Protein AF-D7F1B3-F1 (afdb_monomer)

Nearest PDB structures (foldseek):
  5gw4-assembly1_D  TM=9.096E-01  e=5.415E-13  Saccharom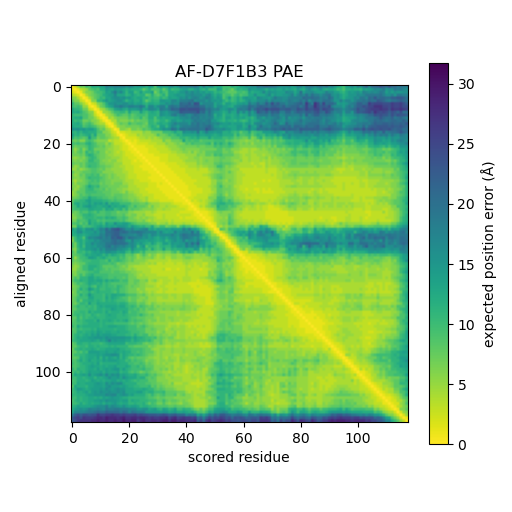yces cerevisiae S288C
  6ks8-assembly1_d  TM=9.261E-01  e=3.481E-12  Saccharomyces cerevisiae S288C
  4v94-assembly2_l  TM=9.656E-01  e=1.231E-11  Saccharomyces cerevisiae S288C
  4v8r-assembly1_AD  TM=9.573E-01  e=3.335E-11  Saccharomyces cerevisiae
  6ks7-assembly1_D  TM=8.975E-01  e=3.900E-10  Saccharomyces cerevisiae S288C

Foldseek 3Di:
DFFDDDPDDDDDDDPDPVVVVVSVVVRVVVLLVLLVLCVVQPAQEAEFEDDPPDDSDDPVNCVSNVVSNHHYDYHDYPVCVVVCCVVQVAADDPDSVPSHNNRGGDDPDDDDDDPDDD

pLDDT: mean 77.28, std 11.31, range [42.47, 89.25]

Structure (mmCIF, N/CA/C/O backbone):
data_AF-D7F1B3-F1
#
_entry.id   AF-D7F1B3-F1
#
loop_
_atom_site.group_PDB
_atom_site.id
_atom_site.type_symbol
_atom_site.label_atom_id
_atom_site.label_alt_id
_atom_site.label_comp_id
_atom_site.label_asym_id
_atom_site.label_entity_id
_atom_site.label_seq_id
_atom_site.pdbx_PDB_ins_code
_atom_site.Cartn_x
_atom_site.Cartn_y
_atom_site.Cartn_z
_atom_site.occupancy
_atom_site.B_iso_or_equiv
_atom_site.auth_seq_id
_atom_site.auth_comp_id
_atom_site.auth_asym_id
_atom_site.auth_atom_id
_atom_site.pdbx_PDB_model_num
ATOM 1 N N . ILE A 1 1 ? 6.227 0.115 -3.012 1.00 60.06 1 ILE A N 1
ATOM 2 C CA . ILE A 1 1 ? 5.829 0.050 -4.439 1.00 60.06 1 ILE A CA 1
ATOM 3 C C . ILE A 1 1 ? 6.770 0.942 -5.234 1.00 60.06 1 ILE A C 1
ATOM 5 O O . ILE A 1 1 ? 6.482 2.109 -5.485 1.00 60.06 1 ILE A O 1
ATOM 9 N N . SER A 1 2 ? 7.928 0.397 -5.570 1.00 58.31 2 SER A N 1
ATOM 10 C CA . SER A 1 2 ? 8.993 1.083 -6.293 1.00 58.31 2 SER A CA 1
ATOM 11 C C . SER A 1 2 ? 9.438 0.211 -7.472 1.00 58.31 2 SER A C 1
ATOM 13 O O . SER A 1 2 ? 9.125 -0.988 -7.486 1.00 58.31 2 SER A O 1
ATOM 15 N N . PRO A 1 3 ? 10.102 0.799 -8.483 1.00 58.59 3 PRO A N 1
ATOM 16 C CA . PRO A 1 3 ? 10.694 0.039 -9.577 1.00 58.59 3 PRO A CA 1
ATOM 17 C C . PRO A 1 3 ? 11.593 -1.084 -9.042 1.00 58.59 3 PRO A C 1
ATOM 19 O O . PRO A 1 3 ? 12.132 -0.951 -7.937 1.00 58.59 3 PRO A O 1
ATOM 22 N N . PRO A 1 4 ? 11.748 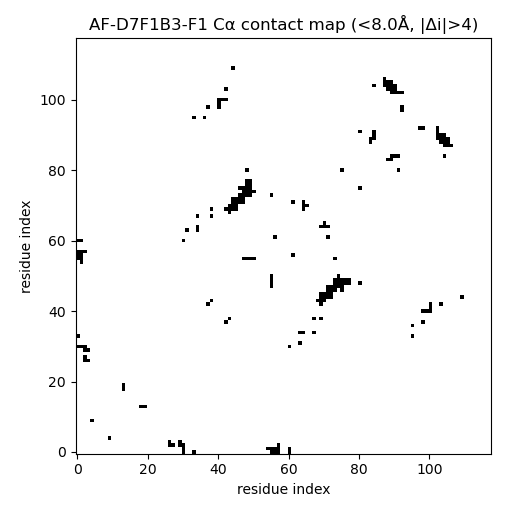-2.194 -9.783 1.00 56.84 4 PRO A N 1
ATOM 23 C CA . PRO A 1 4 ? 12.496 -3.355 -9.319 1.00 56.84 4 PRO A CA 1
ATOM 24 C C . PRO A 1 4 ? 13.971 -2.991 -9.096 1.00 56.84 4 PRO A C 1
ATOM 26 O O . PRO A 1 4 ? 14.773 -2.989 -10.024 1.00 56.84 4 PRO A O 1
ATOM 29 N N . LYS A 1 5 ? 14.335 -2.688 -7.847 1.00 56.53 5 LYS A N 1
ATOM 30 C CA . LYS A 1 5 ? 15.726 -2.608 -7.397 1.00 56.53 5 LYS A CA 1
ATOM 31 C C . LYS A 1 5 ? 16.080 -3.938 -6.746 1.00 56.53 5 LYS A C 1
ATOM 33 O O . LYS A 1 5 ? 15.489 -4.308 -5.732 1.00 56.53 5 LYS A O 1
ATOM 38 N N . THR A 1 6 ? 16.997 -4.665 -7.374 1.00 51.97 6 THR A N 1
ATOM 39 C CA . THR A 1 6 ? 17.593 -5.879 -6.813 1.00 51.97 6 THR A CA 1
ATOM 40 C C . THR A 1 6 ? 18.417 -5.531 -5.575 1.00 51.97 6 THR A C 1
ATO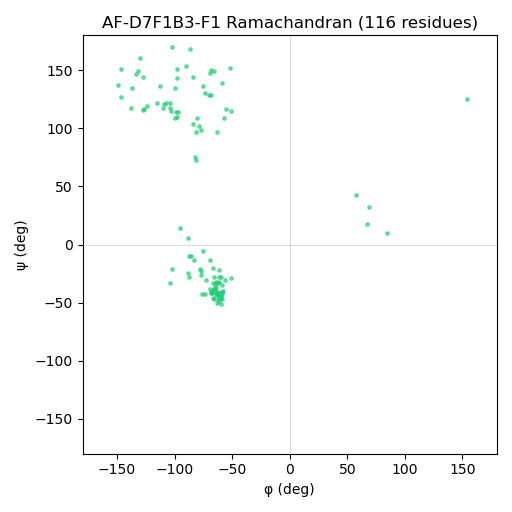M 42 O O . THR A 1 6 ? 18.984 -4.446 -5.496 1.00 51.97 6 THR A O 1
ATOM 45 N N . ASP A 1 7 ? 18.503 -6.455 -4.618 1.00 51.59 7 ASP A N 1
ATOM 46 C CA . ASP A 1 7 ? 19.279 -6.263 -3.382 1.00 51.59 7 ASP A CA 1
ATOM 47 C C . ASP A 1 7 ? 20.805 -6.249 -3.625 1.00 51.59 7 ASP A C 1
ATOM 49 O O . ASP A 1 7 ? 21.562 -5.838 -2.752 1.00 51.59 7 ASP A O 1
ATOM 53 N N . MET A 1 8 ? 21.250 -6.675 -4.815 1.00 48.62 8 MET A N 1
ATOM 54 C CA . MET A 1 8 ? 22.625 -6.543 -5.311 1.00 48.62 8 MET A CA 1
ATOM 55 C C . MET A 1 8 ? 22.755 -5.329 -6.239 1.00 48.62 8 MET A C 1
ATOM 57 O O . MET A 1 8 ? 21.841 -5.070 -7.032 1.00 48.62 8 MET A O 1
ATOM 61 N N . ASP A 1 9 ? 23.903 -4.644 -6.171 1.00 48.28 9 ASP A N 1
ATOM 62 C CA . ASP A 1 9 ? 24.286 -3.561 -7.085 1.00 48.28 9 ASP A CA 1
ATOM 63 C C . ASP A 1 9 ? 24.122 -4.017 -8.536 1.00 48.28 9 ASP A C 1
ATOM 65 O O . ASP A 1 9 ? 24.786 -4.944 -9.000 1.00 48.28 9 ASP A O 1
ATOM 69 N N . ASN A 1 10 ? 23.201 -3.379 -9.254 1.00 58.12 10 ASN A N 1
ATOM 70 C CA . ASN A 1 10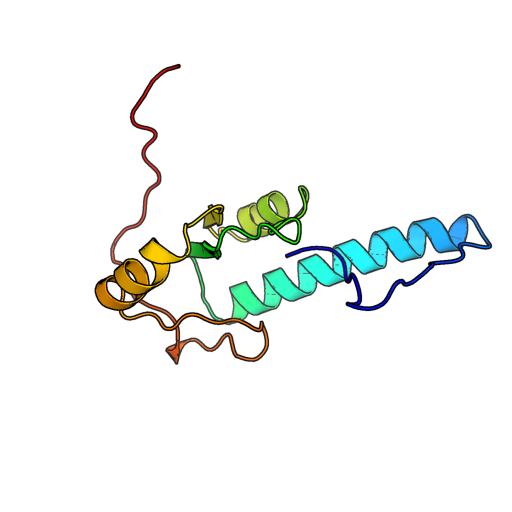 ? 22.824 -3.792 -10.596 1.00 58.12 10 ASN A CA 1
ATOM 71 C C . ASN A 1 10 ? 22.940 -2.594 -11.531 1.00 58.12 10 ASN A C 1
ATOM 73 O O . ASN A 1 10 ? 22.260 -1.582 -11.364 1.00 58.12 10 ASN A O 1
ATOM 77 N N . THR A 1 11 ? 23.853 -2.685 -12.495 1.00 61.06 11 THR A N 1
ATOM 78 C CA . THR A 1 11 ? 24.098 -1.616 -13.465 1.00 61.06 11 THR A CA 1
ATOM 79 C C . THR A 1 11 ? 23.348 -1.925 -14.752 1.00 61.06 11 THR A C 1
ATOM 81 O O . THR A 1 11 ? 23.714 -2.831 -15.499 1.00 61.06 11 THR A O 1
ATOM 84 N N . ILE A 1 12 ? 22.302 -1.150 -15.038 1.00 63.88 12 ILE A N 1
ATOM 85 C CA . ILE A 1 12 ? 21.596 -1.231 -16.319 1.00 63.88 12 ILE A CA 1
ATOM 86 C C . ILE A 1 12 ? 22.427 -0.469 -17.358 1.00 63.88 12 ILE A C 1
ATOM 88 O O . ILE A 1 12 ? 22.418 0.760 -17.401 1.00 63.88 12 ILE A O 1
ATOM 92 N N . LEU A 1 13 ? 23.170 -1.195 -18.197 1.00 67.56 13 LEU A N 1
ATOM 93 C CA . LEU A 1 13 ? 23.932 -0.601 -19.295 1.00 67.56 13 LEU A CA 1
ATOM 94 C C . LEU A 1 13 ? 23.003 -0.350 -20.495 1.00 67.56 13 LEU A C 1
ATOM 96 O O . LEU A 1 13 ? 22.733 -1.252 -21.290 1.00 67.56 13 LEU A O 1
ATOM 100 N N . ILE A 1 14 ? 22.505 0.878 -20.632 1.00 67.25 14 ILE A N 1
ATOM 101 C CA . ILE A 1 14 ? 21.652 1.279 -21.758 1.00 67.25 14 ILE A CA 1
ATOM 102 C C . ILE A 1 14 ? 22.546 1.580 -22.965 1.00 67.25 14 ILE A C 1
ATOM 104 O O . ILE A 1 14 ? 23.274 2.569 -22.968 1.00 67.25 14 ILE A O 1
ATOM 108 N N . ARG A 1 15 ? 22.510 0.713 -23.983 1.00 72.12 15 ARG A N 1
ATOM 109 C CA . ARG A 1 15 ? 23.329 0.857 -25.201 1.00 72.12 15 ARG A CA 1
ATOM 110 C C . ARG A 1 15 ? 22.673 1.706 -26.292 1.00 72.12 15 ARG A C 1
ATOM 112 O O . ARG A 1 15 ? 23.389 2.355 -27.041 1.00 72.12 15 ARG A O 1
ATOM 119 N N . ASP A 1 16 ? 21.341 1.746 -26.330 1.00 78.19 16 ASP A N 1
ATOM 120 C CA . ASP A 1 16 ? 20.566 2.410 -27.382 1.00 78.19 16 ASP A CA 1
ATOM 121 C C . ASP A 1 16 ? 19.447 3.284 -26.798 1.00 78.19 16 ASP A C 1
ATOM 123 O O . ASP A 1 16 ? 18.805 2.914 -25.813 1.00 78.19 16 ASP A O 1
ATOM 127 N N . TYR A 1 17 ? 19.130 4.406 -27.454 1.00 71.00 17 TYR A N 1
ATOM 128 C CA . TYR A 1 17 ? 18.019 5.288 -27.056 1.00 71.00 17 TYR A CA 1
ATOM 129 C C . TYR A 1 17 ? 16.658 4.569 -27.045 1.00 71.00 17 TYR A C 1
ATOM 131 O O . TYR A 1 17 ? 15.838 4.810 -26.163 1.00 71.00 17 TYR A O 1
ATOM 139 N N . ALA A 1 18 ? 16.431 3.619 -27.959 1.00 77.38 18 ALA A N 1
ATOM 140 C CA . ALA A 1 18 ? 15.209 2.809 -27.978 1.00 77.38 18 ALA A CA 1
ATOM 141 C C . ALA A 1 18 ? 15.083 1.881 -26.752 1.00 77.38 18 ALA A C 1
ATOM 143 O O . ALA A 1 18 ? 13.973 1.558 -26.321 1.00 77.38 18 ALA A O 1
ATOM 144 N N . ALA A 1 19 ? 16.210 1.462 -26.165 1.00 73.44 19 ALA A N 1
ATOM 145 C CA . ALA A 1 19 ? 16.216 0.657 -24.948 1.00 73.44 19 ALA A CA 1
ATOM 146 C C . ALA A 1 19 ? 15.829 1.491 -23.714 1.00 73.44 19 ALA A C 1
ATOM 148 O O . ALA A 1 19 ? 15.187 0.960 -22.811 1.00 73.44 19 ALA A O 1
ATOM 149 N N . MET A 1 20 ? 16.130 2.795 -23.701 1.00 74.50 20 MET A N 1
ATOM 150 C CA . MET A 1 20 ? 15.730 3.704 -22.619 1.00 74.50 20 MET A CA 1
ATOM 151 C C . MET A 1 20 ? 14.201 3.785 -22.482 1.00 74.50 20 MET A C 1
ATOM 153 O O . MET A 1 20 ? 13.661 3.578 -21.395 1.00 74.50 20 MET A O 1
ATOM 157 N N . ASP A 1 21 ? 13.489 3.990 -23.594 1.00 77.81 21 ASP A N 1
ATOM 158 C CA . ASP A 1 21 ? 12.019 4.025 -23.607 1.00 77.81 21 ASP A CA 1
ATOM 159 C C . ASP A 1 21 ? 11.389 2.697 -23.179 1.00 77.81 21 ASP A C 1
ATOM 161 O O . ASP A 1 21 ? 10.318 2.671 -22.565 1.00 77.81 21 ASP A O 1
ATOM 165 N N . ARG A 1 22 ? 12.039 1.575 -23.503 1.00 80.62 22 ARG A N 1
ATOM 166 C CA . ARG A 1 22 ? 11.578 0.246 -23.097 1.00 80.62 22 ARG A CA 1
ATOM 167 C C . ARG A 1 22 ? 11.666 0.064 -21.583 1.00 80.62 22 ARG A C 1
ATOM 169 O O . ARG A 1 22 ? 10.682 -0.371 -20.988 1.00 80.62 22 ARG A O 1
ATOM 176 N N . VAL A 1 23 ? 12.785 0.453 -20.970 1.00 78.38 23 VAL A N 1
ATOM 177 C CA . VAL A 1 23 ? 12.982 0.375 -19.512 1.00 78.38 23 VAL A CA 1
ATOM 178 C C . VAL A 1 23 ? 11.919 1.198 -18.783 1.00 78.38 23 VAL A C 1
ATOM 180 O O . VAL A 1 23 ? 11.233 0.681 -17.903 1.00 78.38 23 VAL A O 1
ATOM 183 N N . LEU A 1 24 ? 11.676 2.437 -19.223 1.00 77.25 24 LEU A N 1
ATOM 184 C CA . LEU A 1 24 ? 10.653 3.305 -18.626 1.00 77.25 24 LEU A CA 1
ATOM 185 C C . LEU A 1 24 ? 9.231 2.725 -18.727 1.00 77.25 24 LEU A C 1
ATOM 187 O O . LEU A 1 24 ? 8.393 2.968 -17.853 1.00 77.25 24 LEU A O 1
ATOM 191 N N . ARG A 1 25 ? 8.921 1.972 -19.791 1.00 82.00 25 ARG A N 1
ATOM 192 C CA . ARG A 1 25 ? 7.632 1.271 -19.917 1.00 82.00 25 ARG A CA 1
ATOM 193 C C . ARG A 1 25 ? 7.555 0.056 -19.002 1.00 82.00 25 ARG A C 1
ATOM 195 O O . ARG A 1 25 ? 6.511 -0.149 -18.385 1.00 82.00 25 ARG A O 1
ATOM 202 N N . GLU A 1 26 ? 8.623 -0.731 -18.910 1.00 82.25 26 GLU A N 1
ATOM 203 C CA . GLU A 1 26 ? 8.677 -1.921 -18.055 1.00 82.25 26 GLU A CA 1
ATOM 204 C C . GLU A 1 26 ? 8.514 -1.553 -16.572 1.00 82.25 26 GLU A C 1
ATOM 206 O O . GLU A 1 26 ? 7.709 -2.180 -15.881 1.00 82.25 26 GLU A O 1
ATOM 211 N N . GLU A 1 27 ? 9.147 -0.475 -16.099 1.00 77.44 27 GLU A N 1
ATOM 212 C CA . GLU A 1 27 ? 8.970 0.017 -14.725 1.00 77.44 27 GLU A CA 1
ATOM 213 C C . GLU A 1 27 ? 7.521 0.431 -14.424 1.00 77.44 27 GLU A C 1
ATOM 215 O O . GLU A 1 27 ? 6.955 0.053 -13.392 1.00 77.44 27 GLU A O 1
ATOM 220 N N . ARG A 1 28 ? 6.873 1.167 -15.339 1.00 79.69 28 ARG A N 1
ATOM 221 C CA . ARG A 1 28 ? 5.454 1.538 -15.179 1.00 79.69 28 ARG A CA 1
ATOM 222 C C . ARG A 1 28 ? 4.552 0.313 -15.182 1.00 79.69 28 ARG A C 1
ATOM 224 O O . ARG A 1 28 ? 3.632 0.230 -14.368 1.00 79.69 28 ARG A O 1
ATOM 231 N N . GLN A 1 29 ? 4.802 -0.631 -16.088 1.00 84.19 29 GLN A N 1
ATOM 232 C CA . GLN A 1 29 ? 4.022 -1.860 -16.188 1.00 84.19 29 GLN A CA 1
ATOM 233 C C . GLN A 1 29 ? 4.167 -2.708 -14.921 1.00 84.19 29 GLN A C 1
ATOM 235 O O . GLN A 1 29 ? 3.185 -3.284 -14.452 1.00 84.19 29 GLN A O 1
ATOM 240 N N . TYR A 1 30 ? 5.361 -2.739 -14.330 1.00 83.19 30 TYR A N 1
ATOM 241 C CA . TYR A 1 30 ? 5.612 -3.409 -13.062 1.00 83.19 30 TYR A CA 1
ATOM 242 C C . TYR A 1 30 ? 4.750 -2.825 -11.935 1.00 83.19 30 TYR A C 1
ATOM 244 O O . TYR A 1 30 ? 3.997 -3.562 -11.297 1.00 83.19 30 TYR A O 1
ATOM 252 N N . ILE A 1 31 ? 4.761 -1.499 -11.752 1.00 81.06 31 ILE A N 1
ATOM 253 C CA . ILE A 1 31 ? 3.927 -0.822 -10.743 1.00 81.06 31 ILE A CA 1
ATOM 254 C C . ILE A 1 31 ? 2.435 -1.080 -11.004 1.00 81.06 31 ILE A C 1
ATOM 256 O O . ILE A 1 31 ? 1.700 -1.432 -10.083 1.00 81.06 31 ILE A O 1
ATOM 260 N N . LEU A 1 32 ? 1.990 -0.993 -12.262 1.00 83.81 32 LEU A N 1
ATOM 261 C CA . LEU A 1 32 ? 0.606 -1.284 -12.651 1.00 83.81 32 LEU A CA 1
ATOM 262 C C . LEU A 1 32 ? 0.180 -2.712 -12.298 1.00 83.81 32 LEU A C 1
ATOM 264 O O . LEU A 1 32 ? -0.945 -2.920 -11.841 1.00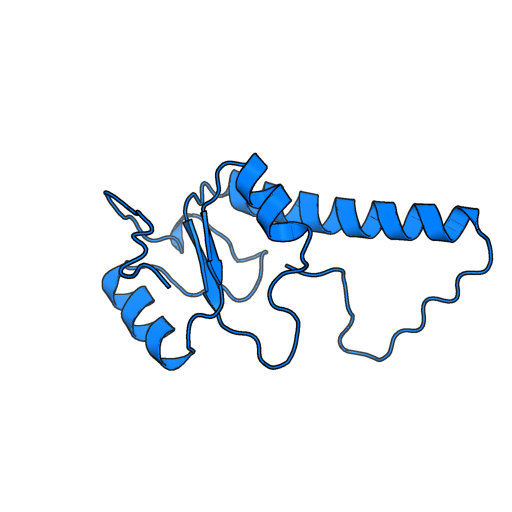 83.81 32 LEU A O 1
ATOM 268 N N . ASN A 1 33 ? 1.051 -3.699 -12.502 1.00 86.12 33 ASN A N 1
ATOM 269 C CA . ASN A 1 33 ? 0.755 -5.090 -12.168 1.00 86.12 33 ASN A CA 1
ATOM 270 C C . ASN A 1 33 ? 0.584 -5.280 -10.654 1.00 86.12 33 ASN A C 1
ATOM 272 O O . ASN A 1 33 ? -0.319 -6.001 -10.232 1.00 86.12 33 ASN A O 1
ATOM 276 N N . ILE A 1 34 ? 1.385 -4.586 -9.839 1.00 84.25 34 ILE A N 1
ATOM 277 C CA . ILE A 1 34 ? 1.244 -4.582 -8.377 1.00 84.25 34 ILE A CA 1
ATOM 278 C C . ILE A 1 34 ? -0.105 -3.983 -7.972 1.00 84.25 34 ILE A C 1
ATOM 280 O O . ILE A 1 34 ? -0.865 -4.609 -7.236 1.00 84.25 34 ILE A O 1
ATOM 284 N N . THR A 1 35 ? -0.444 -2.804 -8.496 1.00 84.00 35 THR A N 1
ATOM 285 C CA . THR A 1 35 ? -1.725 -2.140 -8.215 1.00 84.00 35 THR A CA 1
ATOM 286 C C . THR A 1 35 ? -2.915 -3.027 -8.601 1.00 84.00 35 THR A C 1
ATOM 288 O O . THR A 1 35 ? -3.890 -3.109 -7.856 1.00 84.00 35 THR A O 1
ATOM 291 N N . LYS A 1 36 ? -2.832 -3.741 -9.732 1.00 86.56 36 LYS A N 1
ATOM 292 C CA . LYS A 1 36 ? -3.866 -4.697 -10.158 1.00 86.56 36 LYS A CA 1
ATOM 293 C C . LYS A 1 36 ? -4.018 -5.867 -9.189 1.00 86.56 36 LYS A C 1
ATOM 295 O O . LYS A 1 36 ? -5.152 -6.223 -8.891 1.00 86.56 36 LYS A O 1
ATOM 300 N N . LYS A 1 37 ? -2.919 -6.441 -8.682 1.00 85.25 37 LYS A N 1
ATOM 301 C CA . LYS A 1 37 ? -2.972 -7.500 -7.656 1.00 85.25 37 LYS A CA 1
ATOM 302 C C . LYS A 1 37 ? -3.667 -7.004 -6.383 1.00 85.25 37 LYS A C 1
ATOM 304 O O . LYS A 1 37 ? -4.574 -7.667 -5.893 1.00 85.25 37 LYS A O 1
ATOM 309 N N . ILE A 1 38 ? -3.309 -5.807 -5.908 1.00 85.00 38 ILE A N 1
ATOM 310 C CA . ILE A 1 38 ? -3.933 -5.189 -4.723 1.00 85.00 38 ILE A CA 1
ATOM 311 C C . ILE A 1 38 ? -5.436 -4.986 -4.950 1.00 85.00 38 ILE A C 1
ATOM 313 O O . ILE A 1 38 ? -6.248 -5.308 -4.083 1.00 85.00 38 ILE A O 1
ATOM 317 N N . LYS A 1 39 ? -5.818 -4.510 -6.142 1.00 85.94 39 LYS A N 1
ATOM 318 C CA . LYS A 1 39 ? -7.225 -4.312 -6.498 1.00 85.94 39 LYS A CA 1
ATOM 319 C C . LYS A 1 39 ? -7.997 -5.626 -6.602 1.00 85.94 39 LYS A C 1
ATOM 321 O O . LYS A 1 39 ? -9.133 -5.686 -6.145 1.00 85.94 39 LYS A O 1
ATOM 326 N N . ALA A 1 40 ? -7.393 -6.661 -7.186 1.00 86.75 40 ALA A N 1
ATOM 327 C CA . ALA A 1 40 ? -7.996 -7.986 -7.316 1.00 86.75 40 ALA A CA 1
ATOM 328 C C . ALA A 1 40 ? -8.249 -8.640 -5.951 1.00 86.75 40 ALA A C 1
ATOM 330 O O . ALA A 1 40 ? -9.239 -9.342 -5.787 1.00 86.75 40 ALA A O 1
ATOM 331 N N . ALA A 1 41 ? -7.395 -8.357 -4.968 1.00 84.31 41 ALA A N 1
ATOM 332 C CA . ALA A 1 41 ? -7.582 -8.812 -3.598 1.00 84.31 41 ALA A CA 1
ATOM 333 C C . ALA A 1 41 ? -8.674 -8.030 -2.833 1.00 84.31 41 ALA A C 1
ATOM 335 O O . ALA A 1 41 ? -9.012 -8.403 -1.716 1.00 84.31 41 ALA A O 1
ATOM 336 N N . GLY A 1 42 ? -9.246 -6.970 -3.422 1.00 83.56 42 GLY A N 1
ATOM 337 C CA . GLY A 1 42 ? -10.376 -6.230 -2.849 1.00 83.56 42 GLY A CA 1
ATOM 338 C C . GLY A 1 42 ? -9.998 -5.141 -1.842 1.00 83.56 42 GLY A C 1
ATOM 339 O O . GLY A 1 42 ? -10.880 -4.569 -1.209 1.00 83.56 42 GLY A O 1
ATOM 340 N N . CYS A 1 43 ? -8.712 -4.811 -1.712 1.00 85.75 43 CYS A N 1
ATOM 341 C CA . CYS A 1 43 ? -8.244 -3.792 -0.775 1.00 85.75 43 CYS A CA 1
ATOM 342 C C . CYS A 1 43 ? -8.662 -2.376 -1.224 1.00 85.75 43 CYS A C 1
ATOM 344 O O . CYS A 1 43 ? -8.431 -1.977 -2.370 1.00 85.75 43 CYS A O 1
ATOM 346 N N . ASN A 1 44 ? -9.277 -1.618 -0.313 1.00 86.81 44 ASN A N 1
ATOM 347 C CA . ASN A 1 44 ? -9.712 -0.228 -0.496 1.00 86.81 44 ASN A CA 1
ATOM 348 C C . ASN A 1 44 ? -8.791 0.784 0.211 1.00 86.81 44 ASN A C 1
ATOM 350 O O . ASN A 1 44 ? -8.591 1.882 -0.309 1.00 86.81 44 ASN A O 1
ATOM 354 N N . VAL A 1 45 ? -8.209 0.405 1.350 1.00 87.69 45 VAL A N 1
ATOM 355 C CA . VAL A 1 45 ? -7.288 1.217 2.151 1.00 87.69 45 VAL A CA 1
ATOM 356 C C . VAL A 1 45 ? -5.984 0.449 2.336 1.00 87.69 45 VAL A C 1
ATOM 358 O O . VAL A 1 45 ? -5.964 -0.641 2.906 1.00 87.69 45 VAL A O 1
ATOM 361 N N . LEU A 1 46 ? -4.890 1.023 1.845 1.00 87.50 46 LEU A N 1
ATOM 362 C CA . LEU A 1 46 ? -3.551 0.460 1.923 1.00 87.50 46 LEU A CA 1
ATOM 363 C C . LEU A 1 46 ? -2.722 1.241 2.944 1.00 87.50 46 LEU A C 1
ATOM 365 O O . LEU A 1 46 ? -2.506 2.443 2.799 1.00 87.50 46 LEU A O 1
ATOM 369 N N . LEU A 1 47 ? -2.219 0.528 3.945 1.00 85.94 47 LEU A N 1
ATOM 370 C CA . LEU A 1 47 ? -1.339 1.052 4.981 1.00 85.94 47 LEU A CA 1
ATOM 371 C C . LEU A 1 47 ? 0.094 0.599 4.684 1.00 85.94 47 LEU A C 1
ATOM 373 O O . LEU A 1 47 ? 0.353 -0.599 4.560 1.00 85.94 47 LEU A O 1
ATOM 377 N N . ILE A 1 48 ? 1.022 1.543 4.527 1.00 84.69 48 ILE A N 1
ATOM 378 C CA . ILE A 1 48 ? 2.420 1.260 4.192 1.00 84.69 48 ILE A CA 1
ATOM 379 C C . ILE A 1 48 ? 3.319 1.698 5.347 1.00 84.69 48 ILE A C 1
ATOM 381 O O . ILE A 1 48 ? 3.367 2.872 5.714 1.00 84.69 48 ILE A O 1
ATOM 385 N N . GLN A 1 49 ? 4.081 0.741 5.876 1.00 79.31 49 GLN A N 1
ATOM 386 C CA . GLN A 1 49 ? 5.126 0.993 6.862 1.00 79.31 49 GLN A CA 1
ATOM 387 C C . GLN A 1 49 ? 6.182 1.961 6.312 1.00 79.31 49 GLN A C 1
ATOM 389 O O . GLN A 1 49 ? 6.636 1.820 5.171 1.00 79.31 49 GLN A O 1
ATOM 394 N N . LYS A 1 50 ? 6.635 2.893 7.155 1.00 77.00 50 LYS A N 1
ATOM 395 C CA . LYS A 1 50 ? 7.779 3.758 6.870 1.00 77.00 50 LYS A CA 1
ATOM 396 C C . LYS A 1 50 ? 8.999 2.903 6.541 1.00 77.00 50 LYS A C 1
ATOM 398 O O . LYS A 1 50 ? 9.500 2.149 7.377 1.00 77.00 50 LYS A O 1
ATOM 403 N N . SER A 1 51 ? 9.492 3.027 5.316 1.00 64.44 51 SER A N 1
ATOM 404 C CA . SER A 1 51 ? 10.739 2.388 4.915 1.00 64.44 51 SER A CA 1
ATOM 405 C C . SER A 1 51 ? 11.858 3.417 4.998 1.00 64.44 51 SER A C 1
ATOM 407 O O . SER A 1 51 ? 11.861 4.403 4.274 1.00 64.44 51 SER A O 1
ATOM 409 N N . ILE A 1 52 ? 12.796 3.199 5.920 1.00 54.00 52 ILE A N 1
ATOM 410 C CA . ILE A 1 52 ? 14.009 4.022 6.070 1.00 54.00 52 ILE A CA 1
ATOM 411 C C . ILE A 1 52 ? 15.129 3.609 5.101 1.00 54.00 52 ILE A C 1
ATOM 413 O O . ILE A 1 52 ? 16.107 4.330 4.949 1.00 54.00 52 ILE A O 1
ATOM 417 N N . LEU A 1 53 ? 15.003 2.442 4.460 1.00 54.22 53 LEU A N 1
ATOM 418 C CA . LEU A 1 53 ? 16.031 1.861 3.586 1.00 54.22 53 LEU A CA 1
ATOM 419 C C . LEU A 1 53 ? 15.718 2.035 2.094 1.00 54.22 53 LEU A C 1
ATOM 421 O O . LEU A 1 53 ? 16.614 1.908 1.263 1.00 54.22 53 LEU A O 1
ATOM 425 N N . ARG A 1 54 ? 14.451 2.266 1.732 1.00 57.09 54 ARG A N 1
ATOM 426 C CA . ARG A 1 54 ? 13.994 2.433 0.345 1.00 57.09 54 ARG A CA 1
ATOM 427 C C . ARG A 1 54 ? 12.852 3.425 0.304 1.00 57.09 54 ARG A C 1
ATOM 429 O O . ARG A 1 54 ? 12.046 3.454 1.226 1.00 57.09 54 ARG A O 1
ATOM 436 N N . ASP A 1 55 ? 12.707 4.128 -0.814 1.00 57.19 55 ASP A N 1
ATOM 437 C CA . ASP A 1 55 ? 11.470 4.852 -1.093 1.00 57.19 55 ASP A CA 1
ATOM 438 C C . ASP A 1 55 ? 10.309 3.852 -1.066 1.00 57.19 55 ASP A C 1
ATOM 440 O O . ASP A 1 55 ? 10.184 2.968 -1.925 1.00 57.19 55 ASP A O 1
ATOM 444 N N . ALA A 1 56 ? 9.485 3.953 -0.020 1.00 56.50 56 ALA A N 1
ATOM 445 C CA . ALA A 1 56 ? 8.376 3.039 0.224 1.00 56.50 56 ALA A CA 1
ATOM 446 C C . ALA A 1 56 ? 7.381 3.060 -0.946 1.00 56.50 56 ALA A C 1
ATOM 448 O O . ALA A 1 56 ? 6.723 2.057 -1.243 1.00 56.50 56 ALA A O 1
ATOM 449 N N . VAL A 1 57 ? 7.301 4.189 -1.652 1.00 58.62 57 VAL A N 1
ATOM 450 C CA . VAL A 1 57 ? 6.398 4.444 -2.769 1.00 58.62 57 VAL A CA 1
ATOM 451 C C . VAL A 1 57 ? 7.109 5.376 -3.760 1.00 58.62 57 VAL A C 1
ATOM 453 O O . VAL A 1 57 ? 7.595 6.424 -3.361 1.00 58.62 57 VAL A O 1
ATOM 456 N N . SER A 1 58 ? 7.185 5.004 -5.041 1.00 66.56 58 SER A N 1
ATOM 457 C CA . SER A 1 58 ? 7.615 5.935 -6.102 1.00 66.56 58 SER A CA 1
ATOM 458 C C . SER A 1 58 ? 6.543 7.006 -6.323 1.00 66.56 58 SER A C 1
ATOM 460 O O . SER A 1 58 ? 5.362 6.678 -6.232 1.00 66.56 58 SER A O 1
ATOM 462 N N . ASP A 1 59 ? 6.913 8.237 -6.691 1.00 68.62 59 ASP A N 1
ATOM 463 C CA . ASP A 1 59 ? 5.968 9.346 -6.935 1.00 68.62 59 ASP A CA 1
ATOM 464 C C . ASP A 1 59 ? 4.815 8.988 -7.888 1.00 68.62 59 ASP A C 1
ATOM 466 O O . ASP A 1 59 ? 3.705 9.498 -7.763 1.00 68.62 59 ASP A O 1
ATOM 470 N N . LEU A 1 60 ? 5.028 8.051 -8.818 1.00 70.56 60 LEU A N 1
ATOM 471 C CA . LEU A 1 60 ? 3.993 7.587 -9.749 1.00 70.56 60 LEU A CA 1
ATOM 472 C C . LEU A 1 60 ? 2.973 6.623 -9.122 1.00 70.56 60 LEU A C 1
ATOM 474 O O . LEU A 1 60 ? 1.843 6.509 -9.604 1.00 70.56 60 LEU A O 1
ATOM 478 N N . ALA A 1 61 ? 3.346 5.899 -8.071 1.00 74.81 61 ALA A N 1
ATOM 479 C CA . ALA A 1 61 ? 2.505 4.873 -7.471 1.00 74.81 61 ALA A CA 1
ATOM 480 C C . ALA A 1 61 ? 1.245 5.405 -6.746 1.00 74.81 61 ALA A C 1
ATOM 482 O O . ALA A 1 61 ? 0.190 4.805 -6.977 1.00 74.81 61 ALA A O 1
ATOM 483 N N . PRO A 1 62 ? 1.251 6.502 -5.951 1.00 77.69 62 PRO A N 1
ATOM 484 C CA . PRO A 1 62 ? 0.027 7.009 -5.327 1.00 77.69 62 PRO A CA 1
ATOM 485 C C . PRO A 1 62 ? -0.970 7.506 -6.378 1.00 77.69 62 PRO A C 1
ATOM 487 O O . PRO A 1 62 ? -2.162 7.246 -6.252 1.00 77.69 62 PRO A O 1
ATOM 490 N N . HIS A 1 63 ? -0.505 8.112 -7.477 1.00 81.88 63 HIS A N 1
ATOM 491 C CA . HIS A 1 63 ? -1.375 8.521 -8.584 1.00 81.88 63 HIS A CA 1
ATOM 492 C C . HIS A 1 63 ? -2.065 7.329 -9.265 1.00 81.88 63 HIS A C 1
ATOM 494 O O . HIS A 1 63 ? -3.256 7.384 -9.584 1.00 81.88 63 HIS A O 1
ATOM 500 N N . LEU A 1 64 ? -1.336 6.228 -9.475 1.00 81.62 64 LEU A N 1
ATOM 501 C CA 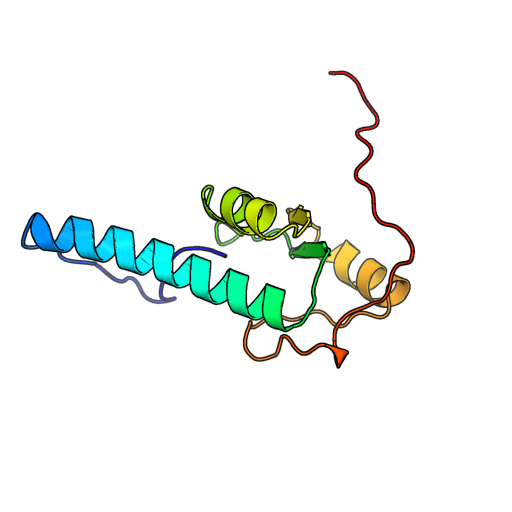. LEU A 1 64 ? -1.897 5.008 -10.061 1.00 81.62 64 LEU A CA 1
ATOM 502 C C . LEU A 1 64 ? -2.880 4.304 -9.112 1.00 81.62 64 LEU A C 1
ATOM 504 O O . LEU A 1 64 ? -3.912 3.813 -9.573 1.00 81.62 64 LEU A 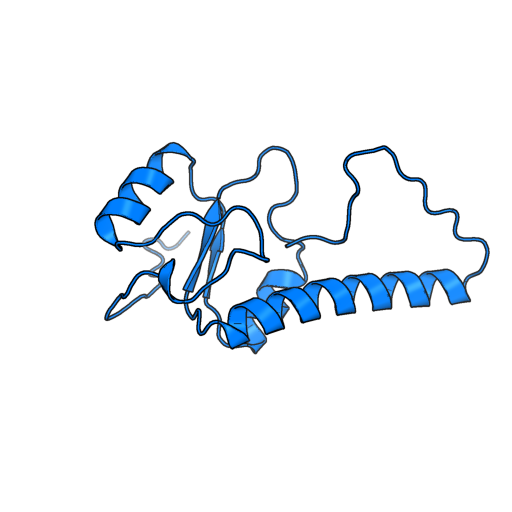O 1
ATOM 508 N N . LEU A 1 65 ? -2.598 4.292 -7.806 1.00 83.38 65 LEU A N 1
ATOM 509 C CA . LEU A 1 65 ? -3.489 3.750 -6.771 1.00 83.38 65 LEU A CA 1
ATOM 510 C C . LEU A 1 65 ? -4.762 4.595 -6.617 1.00 83.38 65 LEU A C 1
ATOM 512 O O . LEU A 1 65 ? -5.863 4.039 -6.597 1.00 83.38 65 LEU A O 1
ATOM 516 N N . ALA A 1 66 ? -4.640 5.925 -6.648 1.00 84.75 66 ALA A N 1
ATOM 517 C CA . ALA A 1 66 ? -5.772 6.849 -6.620 1.00 84.75 66 ALA A CA 1
ATOM 518 C C . ALA A 1 66 ? -6.714 6.632 -7.816 1.00 84.75 66 ALA A C 1
ATOM 520 O O . ALA A 1 66 ? -7.933 6.577 -7.651 1.00 84.75 66 ALA A O 1
ATOM 521 N N . LYS A 1 67 ? -6.168 6.387 -9.018 1.00 86.06 67 LYS A N 1
ATOM 522 C CA . LYS A 1 67 ? -6.972 6.041 -10.206 1.00 86.06 67 LYS A CA 1
ATOM 523 C C . LYS A 1 67 ? -7.770 4.740 -10.031 1.00 86.06 67 LYS A C 1
ATOM 525 O O . LYS A 1 67 ? -8.832 4.591 -10.629 1.00 86.06 67 LYS A O 1
ATOM 530 N N . GLN A 1 68 ? -7.284 3.809 -9.209 1.00 84.88 68 GLN A N 1
ATOM 531 C CA . GLN A 1 68 ? -7.973 2.558 -8.861 1.00 84.88 68 GLN A CA 1
ATOM 532 C C . GLN A 1 68 ? -8.907 2.692 -7.640 1.00 84.88 68 GLN A C 1
ATOM 534 O O . GLN A 1 68 ? -9.499 1.692 -7.211 1.00 84.88 68 GLN A O 1
ATOM 539 N N . LYS A 1 69 ? -9.079 3.917 -7.116 1.00 86.19 69 LYS A N 1
ATOM 540 C CA . LYS A 1 69 ? -9.849 4.244 -5.906 1.00 86.19 69 LYS A CA 1
ATOM 541 C C . LYS A 1 69 ? -9.347 3.504 -4.662 1.00 86.19 69 LYS A C 1
ATOM 543 O O . LYS A 1 69 ? -10.147 2.954 -3.912 1.00 86.19 69 LYS A O 1
ATOM 548 N N . ILE A 1 70 ? -8.028 3.432 -4.498 1.00 87.75 70 ILE A N 1
ATOM 549 C CA . ILE A 1 70 ? -7.388 2.870 -3.307 1.00 87.75 70 ILE A CA 1
ATOM 550 C C . ILE A 1 70 ? -6.762 4.031 -2.538 1.00 87.75 70 ILE A C 1
ATOM 552 O O . ILE A 1 70 ? -5.926 4.748 -3.090 1.00 87.75 70 ILE A O 1
ATOM 556 N N . MET A 1 71 ? -7.185 4.221 -1.290 1.00 86.38 71 MET A N 1
ATOM 557 C CA . MET A 1 71 ? -6.577 5.182 -0.372 1.00 86.38 71 MET A CA 1
ATOM 558 C C . MET A 1 71 ? -5.255 4.608 0.133 1.00 86.38 71 MET A C 1
ATOM 560 O O . MET A 1 71 ? -5.180 3.421 0.446 1.00 86.38 71 MET A O 1
ATOM 564 N N . VAL A 1 72 ? -4.208 5.427 0.189 1.00 86.06 72 VAL A N 1
ATOM 565 C CA . VAL A 1 72 ? -2.872 4.990 0.602 1.00 86.06 72 VAL A CA 1
ATOM 566 C C . VAL A 1 72 ? -2.388 5.893 1.720 1.00 86.06 72 VAL A C 1
ATOM 568 O O . VAL A 1 72 ? -2.161 7.075 1.487 1.00 86.06 72 VAL A O 1
ATOM 571 N N . VAL A 1 73 ? -2.176 5.320 2.900 1.00 85.56 73 VAL A N 1
ATOM 572 C CA . VAL A 1 73 ? -1.510 5.996 4.016 1.00 85.56 73 VAL A CA 1
ATOM 573 C C . VAL A 1 73 ? -0.094 5.449 4.106 1.00 85.56 73 VAL A C 1
ATOM 575 O O . VAL A 1 73 ? 0.119 4.247 4.287 1.00 85.56 73 VAL A O 1
ATOM 578 N N . LYS A 1 74 ? 0.881 6.332 3.909 1.00 83.69 74 LYS A N 1
ATOM 579 C CA . LYS A 1 74 ? 2.312 6.023 3.987 1.00 83.69 74 LYS A CA 1
ATOM 580 C C . LYS A 1 74 ? 2.893 6.511 5.313 1.00 83.69 74 LYS A C 1
ATOM 582 O O . LYS A 1 74 ? 2.249 7.265 6.030 1.00 83.69 74 LYS A O 1
ATOM 587 N N . ASP A 1 75 ? 4.127 6.100 5.588 1.00 82.19 75 ASP A N 1
ATOM 588 C CA . ASP A 1 75 ? 4.935 6.568 6.720 1.00 82.19 75 ASP A CA 1
ATOM 589 C C . ASP A 1 75 ? 4.444 6.125 8.110 1.00 82.19 75 ASP A C 1
ATOM 591 O O . ASP A 1 75 ? 4.683 6.805 9.101 1.00 82.19 75 ASP A O 1
ATOM 595 N N . ILE A 1 76 ? 3.837 4.938 8.200 1.00 84.62 76 ILE A N 1
ATOM 596 C CA . ILE A 1 76 ? 3.413 4.355 9.483 1.00 84.62 76 ILE A CA 1
ATOM 597 C C . ILE A 1 76 ? 4.630 3.853 10.262 1.00 84.62 76 ILE A C 1
ATOM 599 O O . ILE A 1 76 ? 5.466 3.119 9.716 1.00 84.62 76 ILE A O 1
ATOM 603 N N . GLU A 1 77 ? 4.736 4.229 11.535 1.00 85.38 77 GLU A N 1
ATOM 604 C CA . GLU A 1 77 ? 5.833 3.792 12.392 1.00 85.38 77 GLU A CA 1
ATOM 605 C C . GLU A 1 77 ? 5.742 2.297 12.700 1.00 85.38 77 GLU A C 1
ATOM 607 O O .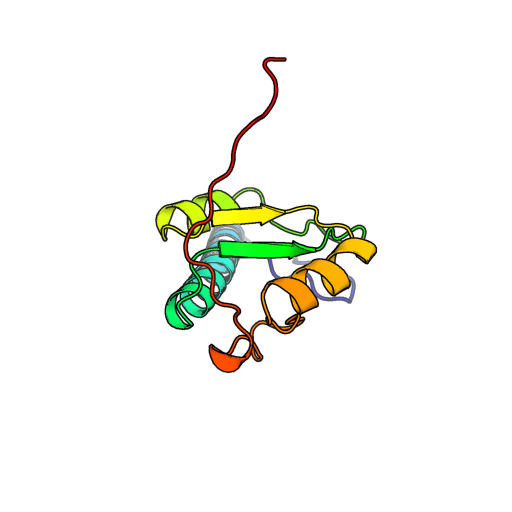 GLU A 1 77 ? 4.671 1.694 12.731 1.00 85.38 77 GLU A O 1
ATOM 612 N N . ARG A 1 78 ? 6.897 1.656 12.914 1.00 83.31 78 ARG A N 1
ATOM 613 C CA . ARG A 1 78 ? 6.937 0.211 13.180 1.00 83.31 78 ARG A CA 1
ATOM 614 C C . ARG A 1 78 ? 6.222 -0.153 14.482 1.00 83.31 78 ARG A C 1
ATOM 616 O O . ARG A 1 78 ? 5.655 -1.238 14.565 1.00 83.31 78 ARG A O 1
ATOM 623 N N . GLU A 1 79 ? 6.280 0.737 15.465 1.00 86.50 79 GLU A N 1
ATOM 624 C CA . GLU A 1 79 ? 5.662 0.565 16.781 1.00 86.50 79 GLU A CA 1
ATOM 625 C C . GLU A 1 79 ? 4.126 0.565 16.676 1.00 86.50 79 GLU A C 1
ATOM 627 O O . GLU A 1 79 ? 3.462 -0.231 17.340 1.00 86.50 79 GLU A O 1
ATOM 632 N N . ASP A 1 80 ? 3.568 1.337 15.737 1.00 87.62 80 ASP A N 1
ATOM 633 C CA . ASP A 1 80 ? 2.121 1.445 15.519 1.00 87.62 80 ASP A CA 1
ATOM 634 C C . ASP A 1 80 ? 1.514 0.247 14.780 1.00 87.62 80 ASP A C 1
ATOM 636 O O . ASP A 1 80 ? 0.316 -0.018 14.897 1.00 87.62 80 ASP A O 1
ATOM 640 N N . ILE A 1 81 ? 2.312 -0.514 14.021 1.00 86.19 81 ILE A N 1
ATOM 641 C CA . ILE A 1 81 ? 1.801 -1.640 13.219 1.00 86.19 81 ILE A CA 1
ATOM 642 C C . ILE A 1 81 ? 1.108 -2.671 14.106 1.00 86.19 81 ILE A C 1
ATOM 644 O O . ILE A 1 81 ? 0.044 -3.173 13.751 1.00 86.19 81 ILE A O 1
ATOM 648 N N . GLU A 1 82 ? 1.685 -2.989 15.265 1.00 87.38 82 GLU A N 1
ATOM 649 C CA . GLU A 1 82 ? 1.104 -3.987 16.161 1.00 87.38 82 GLU A CA 1
ATOM 650 C C . GLU A 1 82 ? -0.245 -3.519 16.725 1.00 87.38 82 GLU A C 1
ATOM 652 O O . GLU A 1 82 ? -1.187 -4.310 16.828 1.00 87.38 82 GLU A O 1
ATOM 657 N N . PHE A 1 83 ? -0.362 -2.226 17.032 1.00 89.25 83 PHE A N 1
ATOM 658 C CA . PHE A 1 83 ? -1.605 -1.614 17.487 1.00 89.25 83 PHE A CA 1
ATOM 659 C C . PHE A 1 83 ? -2.679 -1.627 16.390 1.00 89.25 83 PHE A C 1
ATOM 661 O O . PHE A 1 83 ? -3.809 -2.059 16.631 1.00 89.25 83 PHE A O 1
ATOM 668 N N . ILE A 1 84 ? -2.318 -1.230 15.167 1.00 87.06 84 ILE A N 1
ATOM 669 C CA . ILE A 1 84 ? -3.217 -1.212 14.007 1.00 87.06 84 ILE A CA 1
ATOM 670 C C . ILE A 1 84 ? -3.702 -2.628 13.678 1.00 87.06 84 ILE A C 1
ATOM 672 O O . ILE A 1 84 ? -4.901 -2.842 13.508 1.00 87.06 84 ILE A O 1
ATOM 676 N N . CYS A 1 85 ? -2.800 -3.611 13.640 1.00 86.75 85 CYS A N 1
ATOM 677 C CA . CYS A 1 85 ? -3.147 -5.002 13.352 1.00 86.75 85 CYS A CA 1
ATOM 678 C C . CYS A 1 85 ? -4.084 -5.603 14.406 1.00 86.75 85 CYS A C 1
ATOM 680 O O . CYS A 1 85 ? -5.040 -6.288 14.047 1.00 86.75 85 CYS A O 1
ATOM 682 N N . LYS A 1 86 ? -3.864 -5.317 15.697 1.00 87.69 86 LYS A N 1
ATOM 683 C CA . LYS A 1 86 ? -4.768 -5.766 16.770 1.00 87.69 86 LYS A CA 1
ATOM 684 C C . LYS A 1 86 ? -6.141 -5.099 16.692 1.00 87.69 86 LYS A C 1
ATOM 686 O O . LYS A 1 86 ? -7.142 -5.766 16.925 1.00 87.69 86 LYS A O 1
ATOM 691 N N . THR A 1 87 ? -6.188 -3.813 16.351 1.00 88.69 87 THR A N 1
ATOM 692 C CA . THR A 1 87 ? -7.434 -3.029 16.323 1.00 88.69 87 THR A CA 1
ATOM 693 C C . THR A 1 87 ? -8.287 -3.345 15.093 1.00 88.69 87 THR A C 1
ATOM 695 O O . THR A 1 87 ? -9.496 -3.507 15.210 1.00 88.69 87 THR A O 1
ATOM 698 N N . LEU A 1 88 ? -7.665 -3.471 13.917 1.00 86.25 88 LEU A N 1
ATOM 699 C CA . LEU A 1 88 ? -8.353 -3.770 12.654 1.00 86.25 88 LEU A CA 1
ATOM 700 C C . LEU A 1 88 ? -8.521 -5.276 12.393 1.00 86.25 88 LEU A C 1
ATOM 702 O O . LEU A 1 88 ? -9.189 -5.660 11.434 1.00 86.25 88 LEU A O 1
ATOM 706 N N . GLY A 1 89 ? -7.871 -6.132 13.188 1.00 84.56 89 GLY A N 1
ATOM 707 C CA . GLY A 1 89 ? -7.849 -7.583 12.980 1.00 84.56 89 GLY A CA 1
ATOM 708 C C . GLY A 1 89 ? -7.105 -8.020 11.713 1.00 84.56 89 GLY A C 1
ATOM 709 O O . GLY A 1 89 ? -7.295 -9.141 11.247 1.00 84.56 89 GLY A O 1
ATOM 710 N N . CYS A 1 90 ? -6.273 -7.150 11.134 1.00 86.00 90 CYS A N 1
ATOM 711 C CA . CYS A 1 90 ? -5.512 -7.444 9.924 1.00 86.00 90 CYS A CA 1
ATOM 712 C C . CYS A 1 90 ? -4.145 -8.062 10.249 1.00 86.00 90 CYS A C 1
ATOM 714 O O . CYS A 1 90 ? -3.558 -7.820 11.305 1.00 86.00 90 CYS A O 1
ATOM 716 N N . LYS A 1 91 ? -3.606 -8.853 9.317 1.00 85.75 91 LYS A N 1
ATOM 717 C CA . LYS A 1 91 ? -2.253 -9.413 9.414 1.00 85.75 91 LYS A CA 1
ATOM 718 C C . LYS A 1 91 ? -1.286 -8.580 8.570 1.00 85.75 91 LYS A C 1
ATOM 720 O O . LYS A 1 91 ? -1.604 -8.284 7.417 1.00 85.75 91 LYS A O 1
ATOM 725 N N . PRO A 1 92 ? -0.097 -8.229 9.088 1.00 83.38 92 PRO A N 1
ATOM 726 C CA . PRO A 1 92 ? 0.887 -7.496 8.308 1.00 83.38 92 PRO A CA 1
ATOM 727 C C . PRO A 1 92 ? 1.432 -8.391 7.188 1.00 83.38 92 PRO A C 1
ATOM 729 O O . PRO A 1 92 ? 1.876 -9.514 7.431 1.00 83.38 92 PRO A O 1
ATOM 732 N N . VAL A 1 93 ? 1.410 -7.892 5.952 1.00 83.25 93 VAL A N 1
ATOM 733 C CA . VAL A 1 93 ? 1.865 -8.626 4.764 1.00 83.25 93 VAL A CA 1
ATOM 734 C C . VAL A 1 93 ? 3.155 -8.001 4.234 1.00 83.25 93 VAL A C 1
ATOM 736 O O . VAL A 1 93 ? 3.165 -6.849 3.812 1.00 83.25 93 VAL A O 1
ATOM 739 N N . ALA A 1 94 ? 4.245 -8.774 4.229 1.00 76.75 94 ALA A N 1
ATOM 740 C CA . ALA A 1 94 ? 5.558 -8.313 3.761 1.00 76.75 94 ALA A CA 1
ATOM 741 C C . ALA A 1 94 ? 5.793 -8.505 2.250 1.00 76.75 94 ALA A C 1
ATOM 743 O O . ALA A 1 94 ? 6.606 -7.798 1.661 1.00 76.75 94 ALA A O 1
ATOM 744 N N . SER A 1 95 ? 5.095 -9.452 1.613 1.00 76.44 95 SER A N 1
ATOM 745 C CA . SER A 1 95 ? 5.229 -9.743 0.179 1.00 76.44 95 SER A CA 1
ATOM 746 C C . SER A 1 95 ? 3.875 -9.726 -0.516 1.00 76.44 95 SER A C 1
ATOM 748 O O . SER A 1 95 ? 2.879 -10.192 0.031 1.00 76.44 95 SER A O 1
ATOM 750 N N . LEU A 1 96 ? 3.859 -9.253 -1.760 1.00 73.88 96 LEU A N 1
ATOM 751 C CA . LEU A 1 96 ? 2.665 -9.194 -2.602 1.00 73.88 96 LEU A CA 1
ATOM 752 C C . LEU A 1 96 ? 2.056 -10.571 -2.896 1.00 73.88 96 LEU A C 1
ATOM 754 O O . LEU A 1 96 ? 0.878 -10.644 -3.229 1.00 73.88 96 LEU A O 1
ATOM 758 N N . ASP A 1 97 ? 2.831 -11.649 -2.777 1.00 76.06 97 ASP A N 1
ATOM 759 C CA . ASP A 1 97 ? 2.340 -13.009 -3.024 1.00 76.06 97 ASP A CA 1
ATOM 760 C C . ASP A 1 97 ? 1.520 -13.561 -1.849 1.00 76.06 97 ASP A C 1
ATOM 762 O O . ASP A 1 97 ? 0.671 -14.426 -2.038 1.00 76.06 97 ASP A O 1
ATOM 766 N N . HIS A 1 98 ? 1.702 -13.003 -0.647 1.00 77.88 98 HIS A N 1
ATOM 767 C CA . HIS A 1 98 ? 0.900 -13.323 0.539 1.00 77.88 98 HIS A CA 1
ATOM 768 C C . HIS A 1 98 ? -0.256 -12.333 0.751 1.00 77.88 98 HIS A C 1
ATOM 770 O O . HIS A 1 98 ? -0.854 -12.285 1.827 1.00 77.88 98 HIS A O 1
ATOM 776 N N . PHE A 1 99 ? -0.569 -11.519 -0.260 1.00 79.25 99 PHE A N 1
ATOM 777 C CA . PHE A 1 99 ? -1.648 -10.538 -0.205 1.00 79.25 99 PHE A CA 1
ATOM 778 C C . PHE A 1 99 ? -2.997 -11.213 -0.489 1.00 79.25 99 PHE A C 1
ATOM 780 O O . PHE A 1 99 ? -3.569 -11.080 -1.570 1.00 79.25 99 PHE A O 1
ATOM 787 N N . ILE A 1 100 ? -3.472 -11.992 0.485 1.00 82.06 100 ILE A N 1
ATOM 788 C CA . ILE A 1 100 ? -4.757 -12.697 0.435 1.00 82.06 100 ILE A CA 1
ATOM 789 C C . ILE A 1 100 ? -5.854 -11.914 1.173 1.00 82.06 100 ILE A C 1
ATOM 791 O O . ILE A 1 100 ? -5.553 -11.230 2.155 1.00 82.06 100 ILE A O 1
ATOM 795 N N . PRO A 1 101 ? -7.130 -12.046 0.759 1.00 80.12 101 PRO A N 1
ATOM 796 C CA . PRO A 1 101 ? -8.256 -11.397 1.435 1.00 80.12 101 PRO A CA 1
ATOM 797 C C . PRO A 1 101 ? -8.367 -11.749 2.926 1.00 80.12 101 PRO A C 1
ATOM 799 O O . PRO A 1 101 ? -8.774 -10.914 3.721 1.00 80.12 101 PRO A O 1
ATOM 802 N N . GLU A 1 102 ? -7.941 -12.949 3.328 1.00 83.12 102 GLU A N 1
ATOM 803 C CA . GLU A 1 102 ? -7.980 -13.413 4.727 1.00 83.12 102 GLU A CA 1
ATOM 804 C C . GLU A 1 102 ? -7.035 -12.650 5.667 1.00 83.12 102 GLU A C 1
ATOM 806 O O . GLU A 1 102 ? -7.199 -12.686 6.885 1.00 83.12 102 GLU A O 1
ATOM 811 N N . CYS A 1 103 ? -6.016 -11.982 5.121 1.00 81.62 103 CYS A N 1
ATOM 812 C CA . CYS A 1 103 ? -5.105 -11.144 5.898 1.00 81.62 103 CYS A CA 1
ATOM 813 C C . CYS A 1 103 ? -5.647 -9.719 6.085 1.00 81.62 103 CYS A C 1
ATOM 815 O O . CYS A 1 103 ? -5.057 -8.944 6.841 1.00 81.62 103 CYS A O 1
ATOM 817 N N . MET A 1 104 ? -6.728 -9.350 5.393 1.00 83.38 104 MET A N 1
ATOM 818 C CA . MET A 1 104 ? -7.289 -8.004 5.442 1.00 83.38 104 MET A CA 1
ATOM 819 C C . MET A 1 104 ? -8.227 -7.836 6.633 1.00 83.38 104 MET A C 1
ATOM 821 O O . MET A 1 104 ? -8.950 -8.753 7.012 1.00 83.38 104 MET A O 1
ATOM 825 N N . GLY A 1 105 ? -8.205 -6.638 7.212 1.00 85.56 105 GLY A N 1
ATOM 826 C CA . GLY A 1 105 ? -9.163 -6.227 8.232 1.00 85.56 105 GLY A CA 1
ATOM 827 C C . GLY A 1 105 ? -10.426 -5.645 7.606 1.00 85.56 105 GLY A C 1
ATOM 828 O O . GLY A 1 105 ? -10.460 -5.320 6.418 1.00 85.56 105 GLY A O 1
ATOM 829 N N . THR A 1 106 ? -11.452 -5.470 8.429 1.00 84.31 106 THR A N 1
ATOM 830 C CA . THR A 1 106 ? -12.709 -4.817 8.046 1.00 84.31 106 THR A CA 1
ATOM 831 C C . THR A 1 106 ? -12.856 -3.499 8.794 1.00 84.31 106 THR A C 1
ATOM 833 O O . THR A 1 106 ? -12.623 -3.450 9.999 1.00 84.31 106 THR A O 1
ATOM 836 N N . ALA A 1 107 ? -13.282 -2.449 8.098 1.00 86.50 107 ALA A N 1
ATOM 837 C CA . ALA A 1 107 ? -13.609 -1.155 8.688 1.00 86.50 107 ALA A CA 1
ATOM 838 C C . ALA A 1 107 ? -14.901 -0.627 8.053 1.00 86.50 107 ALA A C 1
ATOM 840 O O . ALA A 1 107 ? -15.039 -0.687 6.831 1.00 86.50 107 ALA A O 1
ATOM 841 N N . ASP A 1 108 ? -15.824 -0.114 8.872 1.00 85.56 108 ASP A N 1
ATOM 842 C CA . ASP A 1 108 ? -17.083 0.479 8.390 1.00 85.56 108 ASP A CA 1
ATOM 843 C C . ASP A 1 108 ? -16.835 1.781 7.625 1.00 85.56 108 ASP A C 1
ATOM 845 O O . ASP A 1 108 ? -17.444 2.037 6.585 1.00 85.56 108 ASP A O 1
ATOM 849 N N . PHE A 1 109 ? -15.921 2.608 8.132 1.00 84.25 109 PHE A N 1
ATOM 850 C CA . PHE A 1 109 ? -15.633 3.910 7.557 1.00 84.25 109 PHE A CA 1
ATOM 851 C C . PHE A 1 109 ? -14.171 4.296 7.774 1.00 84.25 109 PHE A C 1
ATOM 853 O O . PHE A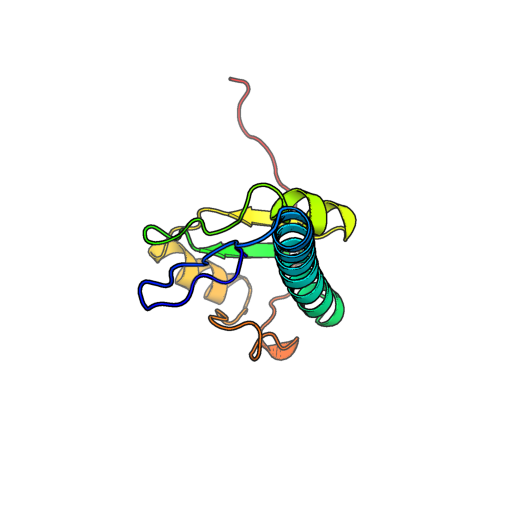 1 109 ? -13.615 4.087 8.852 1.00 84.25 109 PHE A O 1
ATOM 860 N N . ALA A 1 110 ? -13.552 4.845 6.731 1.00 85.38 110 ALA A N 1
ATOM 861 C CA . ALA A 1 110 ? -12.188 5.348 6.757 1.00 85.38 110 ALA A CA 1
ATOM 862 C C . ALA A 1 110 ? -12.144 6.672 5.992 1.00 85.38 110 ALA A C 1
ATOM 864 O O . ALA A 1 110 ? -12.421 6.712 4.791 1.00 85.38 110 ALA A O 1
ATOM 865 N N . GLU A 1 111 ? -11.797 7.743 6.696 1.00 87.00 111 GLU A N 1
ATOM 866 C CA . GLU A 1 111 ? -11.611 9.076 6.135 1.00 87.00 111 GLU A CA 1
ATOM 867 C C . GLU A 1 111 ? -10.297 9.677 6.629 1.00 87.00 111 GLU A C 1
ATOM 869 O O . GLU A 1 111 ? -9.831 9.387 7.731 1.00 87.00 111 GLU A O 1
ATOM 874 N N . GLU A 1 112 ? -9.695 10.517 5.795 1.00 82.88 112 GLU A N 1
ATOM 875 C CA . GLU A 1 112 ? -8.529 11.308 6.162 1.00 82.88 112 GLU A CA 1
ATOM 876 C C . GLU A 1 112 ? -9.009 12.723 6.495 1.00 82.88 112 GLU A C 1
ATOM 878 O O . GLU A 1 112 ? -9.444 13.462 5.610 1.00 82.88 112 GLU A O 1
ATOM 883 N N . ILE A 1 113 ? -8.967 13.091 7.779 1.00 86.25 113 ILE A N 1
ATOM 884 C CA . ILE A 1 113 ? -9.286 14.446 8.240 1.00 86.25 113 ILE A CA 1
ATOM 885 C C . ILE A 1 113 ? -7.980 15.163 8.559 1.00 86.25 113 ILE A C 1
ATOM 887 O O . ILE A 1 113 ? -7.278 14.819 9.511 1.00 86.25 113 ILE A O 1
ATOM 891 N N . GLN A 1 114 ? -7.680 16.209 7.794 1.00 80.50 114 GLN A N 1
ATOM 892 C CA . GLN A 1 114 ? -6.566 17.093 8.099 1.00 80.50 114 GLN A CA 1
ATOM 893 C C . GLN A 1 114 ? -6.960 18.045 9.235 1.00 80.50 114 GLN A C 1
ATOM 895 O O . GLN A 1 114 ? -7.634 19.056 9.031 1.00 80.50 114 GLN A O 1
ATOM 900 N N . ALA A 1 115 ? -6.545 17.714 10.455 1.00 76.69 115 ALA A N 1
ATOM 901 C CA . ALA A 1 115 ? -6.751 18.555 11.627 1.00 76.69 115 ALA A CA 1
ATOM 902 C C . ALA A 1 115 ? -5.670 19.652 11.706 1.00 76.69 115 ALA A C 1
ATOM 904 O O . ALA A 1 115 ? -4.736 19.562 12.499 1.00 76.69 115 ALA A O 1
ATOM 905 N N . GLY A 1 116 ? -5.783 20.684 10.863 1.00 65.44 116 GLY A N 1
ATOM 906 C CA . GLY A 1 116 ? -4.952 21.891 10.950 1.00 65.44 116 GLY A CA 1
ATOM 907 C C . GLY A 1 116 ? -4.771 22.627 9.621 1.00 65.44 116 GLY A C 1
ATOM 908 O O . GLY A 1 116 ? -4.308 22.050 8.643 1.00 65.44 116 GLY A O 1
ATOM 909 N N . THR A 1 117 ? -5.106 23.919 9.596 1.00 55.56 117 THR A N 1
ATOM 910 C CA . THR A 1 117 ? -4.690 24.873 8.553 1.00 55.56 117 THR A CA 1
ATOM 911 C C . THR A 1 117 ? -3.304 25.412 8.884 1.00 55.56 117 THR A C 1
ATOM 913 O O . THR A 1 117 ? -3.193 26.266 9.765 1.00 55.56 117 THR A O 1
ATOM 916 N N . SER A 1 118 ? -2.262 24.940 8.201 1.00 42.47 118 SER A N 1
ATOM 917 C CA . SER A 1 118 ? -0.959 25.611 8.048 1.00 42.47 118 SER A CA 1
ATOM 918 C C . SER A 1 118 ? -0.214 25.009 6.865 1.00 42.47 118 SER A C 1
ATOM 920 O O . SER A 1 118 ? -0.090 23.766 6.844 1.00 42.47 118 SER A O 1
#

Mean predicted aligned error: 8.66 Å

Radius of gyration: 16.68 Å; Cα contacts (8 Å, |Δi|>4): 110; chains: 1; bounding box: 41×39×46 Å

Sequence (118 aa):
ISPPKTDMDNTILIRDYAAMDRVLREERQYILNITKKIKAAGCNVLLIQKSILRDAVSDLAPHLLAKQKIMVVKDIEREDIEFICKTLGCKPVASLDHFIPECMGTADFAEEIQAGTS

Organism: Rimicaris exoculata (NCBI:txid71621)

Solvent-accessible surface area (backbone atoms only — not comparable to full-atom values): 7501 Å² total; per-residue (Å²): 87,54,65,94,75,66,99,57,96,75,83,85,81,76,87,46,76,73,53,52,59,50,52,60,48,50,42,52,51,50,53,49,52,52,52,48,52,46,50,74,45,64,57,48,72,45,80,36,64,53,48,92,89,46,72,52,55,38,87,66,43,62,61,55,34,48,75,70,64,28,50,74,48,70,66,38,55,78,78,52,49,60,56,50,26,66,73,39,64,26,53,91,68,92,47,82,89,66,58,48,58,88,36,53,51,74,76,96,77,88,83,90,78,82,91,70,96,128

Secondary structure (DSSP, 8-state):
--S---SS-------SHHHHHHHHHHHHHHHHHHHHHHHHTT-SEEEEE--SSS-SS-THHHHHHHHTT-EEEEEE-HHHHHHHHHHH-PPP--SGGG--GGG----S----------

InterPro domains:
  IPR002423 Chaperonin Cpn60/GroEL/TCP-1 family [PF00118] (2-117)
  IPR017998 T-complex protein 1 [PTHR11353] (2-117)
  IPR027409 GroEL-like apical domain superfamily [G3DSA:3.50.7.10] (1-118)
  IPR027409 GroEL-like apical domain superfamily [SSF52029] (1-116)